Protein AF-A4CV86-F1 (afdb_monomer_lite)

Structure (mmCIF, N/CA/C/O backbone):
data_AF-A4CV86-F1
#
_entry.id   AF-A4CV86-F1
#
loop_
_atom_site.group_PDB
_atom_site.id
_atom_site.type_symbol
_atom_site.label_atom_id
_atom_site.label_alt_id
_atom_site.label_comp_id
_atom_site.label_asym_id
_atom_site.label_entity_id
_atom_site.label_seq_id
_atom_site.pdbx_PDB_ins_code
_atom_site.Cartn_x
_atom_site.Cartn_y
_atom_site.Cartn_z
_atom_site.occupancy
_atom_site.B_iso_or_equiv
_atom_site.auth_seq_id
_atom_site.auth_comp_id
_atom_site.auth_asym_id
_atom_site.auth_atom_id
_atom_site.pdbx_PDB_model_num
ATOM 1 N N . MET A 1 1 ? -1.587 6.846 -20.982 1.00 46.69 1 MET A N 1
ATOM 2 C CA . MET A 1 1 ? -2.635 6.396 -20.032 1.00 46.69 1 MET A CA 1
ATOM 3 C C . MET A 1 1 ? -2.919 4.882 -20.058 1.00 46.69 1 MET A C 1
ATOM 5 O O . MET A 1 1 ? -3.656 4.423 -19.202 1.00 46.69 1 MET A O 1
ATOM 9 N N . ALA A 1 2 ? -2.296 4.069 -20.927 1.00 59.25 2 ALA A N 1
ATOM 10 C CA . ALA A 1 2 ? -2.569 2.621 -21.023 1.00 59.25 2 ALA A CA 1
ATOM 11 C C . ALA A 1 2 ? -1.813 1.714 -20.013 1.00 59.25 2 ALA A C 1
ATOM 13 O O . ALA A 1 2 ? -1.807 0.499 -20.167 1.00 59.25 2 ALA A O 1
ATOM 14 N N . GLY A 1 3 ? -1.155 2.277 -18.991 1.00 81.69 3 GLY A N 1
ATOM 15 C CA . GLY A 1 3 ? -0.282 1.516 -18.079 1.00 81.69 3 GLY A CA 1
ATOM 16 C C . GLY A 1 3 ? -0.978 0.874 -16.875 1.00 81.69 3 GLY A C 1
ATOM 17 O O . GLY A 1 3 ? -0.404 -0.016 -16.259 1.00 81.69 3 GLY A O 1
ATOM 18 N N . ILE A 1 4 ? -2.202 1.297 -16.533 1.00 88.62 4 ILE A N 1
ATOM 19 C CA . ILE A 1 4 ? -2.890 0.844 -15.309 1.00 88.62 4 ILE A CA 1
ATOM 20 C C . ILE A 1 4 ? -3.217 -0.659 -15.352 1.00 88.62 4 ILE A C 1
ATOM 22 O O . ILE A 1 4 ? -2.855 -1.353 -14.401 1.00 88.62 4 ILE A O 1
ATOM 26 N N . PRO A 1 5 ? -3.826 -1.207 -16.428 1.00 91.38 5 PRO A N 1
ATOM 27 C CA . P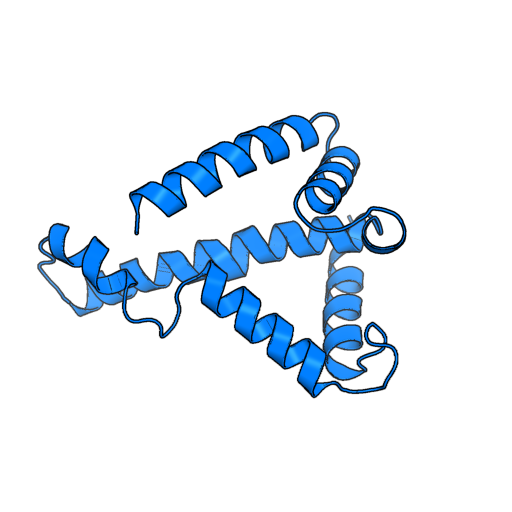RO A 1 5 ? -4.125 -2.639 -16.480 1.00 91.38 5 PRO A CA 1
ATOM 28 C C . PRO A 1 5 ? -2.857 -3.498 -16.414 1.00 91.38 5 PRO A C 1
ATOM 30 O O . PRO A 1 5 ? -2.821 -4.494 -15.697 1.00 91.38 5 PRO A O 1
ATOM 33 N N . ALA A 1 6 ? -1.794 -3.069 -17.100 1.00 90.88 6 ALA A N 1
ATOM 34 C CA . ALA A 1 6 ? -0.505 -3.753 -17.077 1.00 90.88 6 ALA A CA 1
ATOM 35 C C . ALA A 1 6 ? 0.147 -3.712 -15.684 1.00 90.88 6 ALA A C 1
ATOM 37 O O . ALA A 1 6 ? 0.661 -4.724 -15.219 1.00 90.88 6 ALA A O 1
ATOM 38 N N . ALA A 1 7 ? 0.085 -2.576 -14.983 1.00 91.62 7 ALA A N 1
ATOM 39 C CA . ALA A 1 7 ? 0.624 -2.450 -13.631 1.00 91.62 7 ALA A CA 1
ATOM 40 C C . ALA A 1 7 ? -0.107 -3.353 -12.629 1.00 91.62 7 ALA A C 1
ATOM 42 O O . ALA A 1 7 ? 0.536 -4.034 -11.833 1.00 91.62 7 ALA A O 1
ATOM 43 N N . LEU A 1 8 ? -1.440 -3.416 -12.701 1.00 91.56 8 LEU A N 1
ATOM 44 C CA . LEU A 1 8 ? -2.233 -4.335 -11.880 1.00 91.56 8 LEU A CA 1
ATOM 45 C C . LEU A 1 8 ? -1.890 -5.795 -12.181 1.00 91.56 8 LEU A C 1
ATOM 47 O O . LEU A 1 8 ? -1.727 -6.592 -11.259 1.00 91.56 8 LEU A O 1
ATOM 51 N N . GLN A 1 9 ? -1.726 -6.137 -13.461 1.00 90.88 9 GLN A N 1
ATOM 52 C CA . GLN A 1 9 ? -1.318 -7.476 -13.866 1.00 90.88 9 GLN A CA 1
ATOM 53 C C . GLN A 1 9 ? 0.052 -7.848 -13.287 1.00 90.88 9 GLN A C 1
ATOM 55 O O . GLN A 1 9 ? 0.194 -8.948 -12.761 1.00 90.88 9 GLN A O 1
ATOM 60 N N . VAL A 1 10 ? 1.031 -6.938 -13.323 1.00 89.62 10 VAL A N 1
ATOM 61 C CA . VAL A 1 10 ? 2.353 -7.150 -12.712 1.00 89.62 10 VAL A CA 1
ATOM 62 C C . VAL A 1 10 ? 2.232 -7.377 -11.206 1.00 89.62 10 VAL A C 1
ATOM 64 O O . VAL A 1 10 ? 2.775 -8.358 -10.709 1.0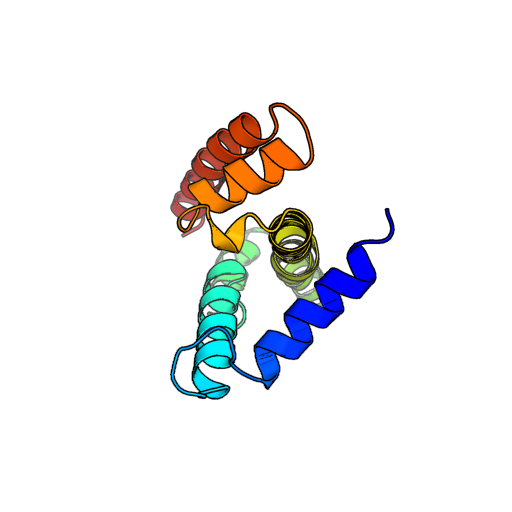0 89.62 10 VAL A O 1
ATOM 67 N N . ILE A 1 11 ? 1.474 -6.539 -10.488 1.00 90.19 11 ILE A N 1
ATOM 68 C CA . ILE A 1 11 ? 1.282 -6.672 -9.032 1.00 90.19 11 ILE A CA 1
ATOM 69 C C . ILE A 1 11 ? 0.708 -8.049 -8.678 1.00 90.19 11 ILE A C 1
ATOM 71 O O . ILE A 1 11 ? 1.229 -8.731 -7.797 1.00 90.19 11 ILE A O 1
ATOM 75 N N . VAL A 1 12 ? -0.348 -8.476 -9.376 1.00 89.38 12 VAL A N 1
ATOM 76 C CA . VAL A 1 12 ? -0.992 -9.772 -9.125 1.00 89.38 12 VAL A CA 1
ATOM 77 C C . VAL A 1 12 ? -0.060 -10.925 -9.499 1.00 89.38 12 VAL A C 1
ATOM 79 O O . VAL A 1 12 ? 0.100 -11.865 -8.723 1.00 89.38 12 VAL A O 1
ATOM 82 N N . GLN A 1 13 ? 0.596 -10.864 -10.659 1.00 88.25 13 GLN A N 1
ATOM 83 C CA . GLN A 1 13 ? 1.514 -11.918 -11.086 1.00 88.25 13 GLN A CA 1
ATOM 84 C C . GLN A 1 13 ? 2.691 -12.070 -10.121 1.00 88.25 13 GLN A C 1
ATOM 86 O O . GLN A 1 13 ? 2.990 -13.194 -9.718 1.00 88.25 13 GLN A O 1
ATOM 91 N N . ASP A 1 14 ? 3.326 -10.980 -9.699 1.00 84.81 14 ASP A N 1
ATOM 92 C CA . ASP A 1 14 ? 4.456 -11.035 -8.769 1.00 84.81 14 ASP A CA 1
ATOM 93 C C . A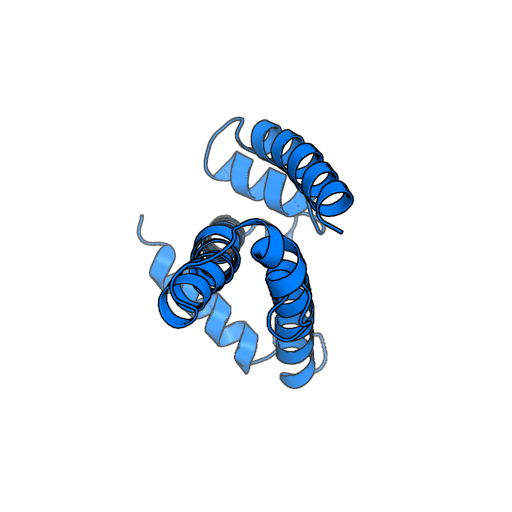SP A 1 14 ? 4.037 -11.520 -7.377 1.00 84.81 14 ASP A C 1
ATOM 95 O O . ASP A 1 14 ? 4.782 -12.280 -6.750 1.00 84.81 14 ASP A O 1
ATOM 99 N N . ALA A 1 15 ? 2.829 -11.171 -6.921 1.00 84.88 15 ALA A N 1
ATOM 100 C CA . ALA A 1 15 ? 2.290 -11.649 -5.649 1.00 84.88 15 ALA A CA 1
ATOM 101 C C . ALA A 1 15 ? 2.143 -13.181 -5.606 1.00 84.88 15 ALA A C 1
ATOM 103 O O . ALA A 1 15 ? 2.493 -13.797 -4.600 1.00 84.88 15 ALA A O 1
ATOM 104 N N . PHE A 1 16 ? 1.673 -13.802 -6.695 1.00 82.56 16 PHE A N 1
ATOM 105 C CA . PHE A 1 16 ? 1.389 -15.246 -6.749 1.00 82.56 16 PHE A CA 1
ATOM 106 C C . PHE A 1 16 ? 2.495 -16.101 -7.377 1.00 82.56 16 PHE A C 1
ATOM 108 O O . PHE A 1 16 ? 2.480 -17.319 -7.223 1.00 82.56 16 PHE A O 1
ATOM 115 N N . THR A 1 17 ? 3.466 -15.497 -8.063 1.00 75.81 17 THR A N 1
ATOM 116 C CA . THR A 1 17 ? 4.628 -16.219 -8.617 1.00 75.81 17 THR A CA 1
ATOM 117 C C . THR A 1 17 ? 5.899 -16.038 -7.792 1.00 75.81 17 THR A C 1
ATOM 119 O O . THR A 1 17 ? 6.882 -16.735 -8.032 1.00 75.81 17 THR A O 1
ATOM 122 N N . ALA A 1 18 ? 5.891 -15.128 -6.810 1.00 62.91 18 ALA A N 1
ATOM 123 C CA . ALA A 1 18 ? 7.009 -14.833 -5.914 1.00 62.91 18 ALA A CA 1
ATOM 124 C C . ALA A 1 18 ? 8.333 -14.478 -6.612 1.00 62.91 18 ALA A C 1
ATOM 126 O O . ALA A 1 18 ? 9.384 -14.552 -5.973 1.00 62.91 18 ALA A O 1
ATOM 127 N N . LYS A 1 19 ? 8.307 -14.050 -7.884 1.00 61.78 19 LYS A N 1
ATOM 128 C CA . LYS A 1 19 ? 9.510 -13.715 -8.672 1.00 61.78 19 LYS A CA 1
ATOM 129 C C . LYS A 1 19 ? 10.414 -12.683 -7.990 1.00 61.78 19 LYS A C 1
ATOM 131 O O . LYS A 1 19 ? 11.628 -12.742 -8.145 1.00 61.78 19 LYS A O 1
ATOM 136 N N . ALA A 1 20 ? 9.831 -11.778 -7.202 1.00 58.47 20 ALA A N 1
ATOM 137 C CA . ALA A 1 20 ? 10.549 -10.741 -6.464 1.00 58.47 20 ALA A CA 1
ATOM 138 C C . ALA A 1 20 ? 11.345 -11.255 -5.243 1.00 58.47 20 ALA A C 1
ATOM 140 O O . ALA A 1 20 ? 12.182 -10.530 -4.707 1.00 58.47 20 ALA A O 1
ATOM 141 N N . THR A 1 21 ? 11.112 -12.491 -4.784 1.00 57.78 21 THR A N 1
ATOM 142 C CA . THR A 1 21 ? 11.869 -13.100 -3.679 1.00 57.78 21 THR A CA 1
ATOM 143 C C . THR A 1 21 ? 12.721 -14.211 -4.271 1.00 57.78 21 THR A C 1
ATOM 145 O O . THR A 1 21 ? 12.176 -15.122 -4.883 1.00 57.78 21 THR A O 1
ATOM 148 N N . ALA A 1 22 ? 14.042 -14.159 -4.095 1.00 55.50 22 ALA A N 1
ATOM 149 C CA . ALA A 1 22 ? 15.026 -15.050 -4.726 1.00 55.50 22 ALA A CA 1
ATOM 150 C C . ALA A 1 22 ? 14.936 -16.555 -4.334 1.00 55.50 22 ALA A C 1
ATOM 152 O O . ALA A 1 22 ? 15.941 -17.255 -4.337 1.00 55.50 22 ALA A O 1
ATOM 153 N N . GLY A 1 23 ? 13.756 -17.076 -3.983 1.00 52.84 23 GLY A N 1
ATOM 154 C CA . GLY A 1 23 ? 13.550 -18.436 -3.486 1.00 52.84 23 GLY A CA 1
ATOM 155 C C . GLY A 1 23 ? 12.094 -18.919 -3.451 1.00 52.84 23 GLY A C 1
ATOM 156 O O . GLY A 1 23 ? 11.752 -19.695 -2.567 1.00 52.84 23 GLY A O 1
ATOM 157 N N . GLY A 1 24 ? 11.210 -18.459 -4.349 1.00 55.56 24 GLY A N 1
ATOM 158 C CA . GLY A 1 24 ? 9.917 -19.126 -4.612 1.00 55.56 24 GLY A CA 1
ATOM 159 C C . GLY A 1 24 ? 8.875 -19.129 -3.479 1.00 55.56 24 GLY A C 1
ATOM 160 O O . GLY A 1 24 ? 7.861 -19.815 -3.579 1.00 55.56 24 GLY A O 1
ATOM 161 N N . ALA A 1 25 ? 9.074 -18.367 -2.403 1.00 71.38 25 ALA A N 1
ATOM 162 C CA . ALA A 1 25 ? 8.154 -18.360 -1.271 1.00 71.38 25 ALA A CA 1
ATOM 163 C C . ALA A 1 25 ? 7.028 -17.327 -1.463 1.00 71.38 25 ALA A C 1
ATOM 165 O O . ALA A 1 25 ? 7.089 -16.222 -0.924 1.00 71.38 25 ALA A O 1
ATOM 166 N N . VAL A 1 26 ? 5.969 -17.704 -2.189 1.00 77.75 26 VAL A N 1
ATOM 167 C CA . VAL A 1 26 ? 4.703 -16.934 -2.299 1.00 77.75 26 VAL A CA 1
ATOM 168 C C . VAL A 1 26 ? 4.208 -16.480 -0.920 1.00 77.75 26 VAL A C 1
ATOM 170 O O . VAL A 1 26 ? 3.812 -15.330 -0.740 1.00 77.75 26 VAL A O 1
ATOM 173 N N . GLY A 1 27 ? 4.350 -17.343 0.092 1.00 77.44 27 GLY A N 1
ATOM 174 C CA . GLY A 1 27 ? 4.002 -17.028 1.478 1.00 77.44 27 GLY A CA 1
ATOM 175 C C . GLY A 1 27 ? 4.756 -15.831 2.068 1.00 77.44 27 GLY A C 1
ATOM 176 O O . GLY A 1 27 ? 4.166 -15.080 2.834 1.00 77.44 27 GLY A O 1
ATOM 177 N N . VAL A 1 28 ? 6.015 -15.586 1.684 1.00 82.12 28 VAL A N 1
ATOM 178 C CA . VAL A 1 28 ? 6.808 -14.454 2.204 1.00 82.12 28 VAL A CA 1
ATOM 179 C C . VAL A 1 28 ? 6.330 -13.129 1.620 1.00 82.12 28 VAL A C 1
ATOM 181 O O . VAL A 1 28 ? 6.266 -12.132 2.339 1.00 82.12 28 VAL A O 1
ATOM 184 N N . VAL A 1 29 ? 5.975 -13.101 0.332 1.00 83.88 29 VAL A N 1
ATOM 185 C CA . VAL A 1 29 ? 5.437 -11.893 -0.314 1.00 83.88 29 VAL A CA 1
ATOM 186 C C . VAL A 1 29 ? 4.092 -11.529 0.304 1.00 83.88 29 VAL A C 1
ATOM 188 O O . VAL A 1 29 ? 3.895 -10.387 0.718 1.00 83.88 29 VAL A O 1
ATOM 191 N N . ILE A 1 30 ? 3.206 -12.518 0.449 1.00 85.94 30 ILE A N 1
ATOM 192 C CA . ILE A 1 30 ? 1.894 -12.334 1.074 1.00 85.94 30 ILE A CA 1
ATOM 193 C C . ILE A 1 30 ? 2.048 -11.902 2.535 1.00 85.94 30 ILE A C 1
ATOM 195 O O . ILE A 1 30 ? 1.442 -10.915 2.939 1.00 85.94 30 ILE A O 1
ATOM 199 N N . GLN A 1 31 ? 2.898 -12.571 3.319 1.00 88.12 31 GLN A N 1
ATOM 200 C CA . GLN A 1 31 ? 3.135 -12.218 4.721 1.00 88.12 31 GLN A CA 1
ATOM 201 C C . GLN A 1 31 ? 3.661 -10.787 4.865 1.00 88.12 31 GLN A C 1
ATOM 203 O O . GLN A 1 31 ? 3.180 -10.044 5.719 1.00 88.12 31 GLN A O 1
ATOM 208 N N . LYS A 1 32 ? 4.622 -10.375 4.028 1.00 86.81 32 LYS A N 1
ATOM 209 C CA . LYS A 1 32 ? 5.130 -8.996 4.028 1.00 86.81 32 LYS A CA 1
ATOM 210 C C . LYS A 1 32 ? 4.043 -7.997 3.645 1.00 86.81 32 LYS A C 1
ATOM 212 O O . LYS A 1 32 ? 3.966 -6.945 4.273 1.00 86.81 32 LYS A O 1
ATOM 217 N N . GLY A 1 33 ? 3.207 -8.328 2.660 1.00 87.38 33 GLY A N 1
ATOM 218 C CA . GLY A 1 33 ? 2.060 -7.514 2.260 1.00 87.38 33 GLY A CA 1
ATOM 219 C C . GLY A 1 33 ? 1.057 -7.333 3.399 1.00 87.38 33 GLY A C 1
ATOM 220 O O . GLY A 1 33 ? 0.722 -6.203 3.736 1.00 87.38 33 GLY A O 1
ATOM 221 N N . ILE A 1 34 ? 0.656 -8.427 4.051 1.00 89.50 34 ILE A N 1
ATOM 222 C CA . ILE A 1 34 ? -0.261 -8.404 5.200 1.00 89.50 34 ILE A CA 1
ATOM 223 C C . ILE A 1 34 ? 0.351 -7.614 6.359 1.00 89.50 34 ILE A C 1
ATOM 225 O O . ILE A 1 34 ? -0.288 -6.710 6.881 1.00 89.50 34 ILE A O 1
ATOM 229 N N . SER A 1 35 ? 1.599 -7.903 6.735 1.00 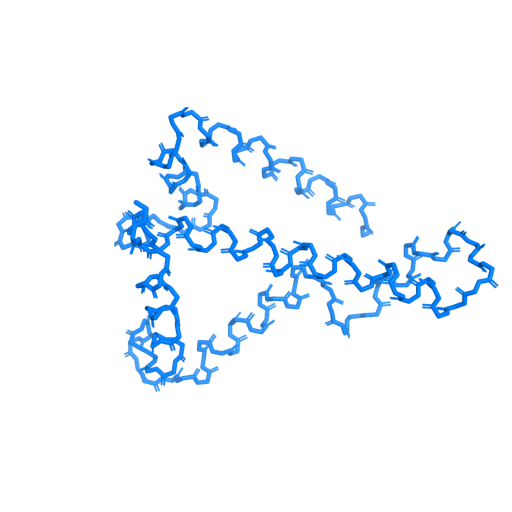88.44 35 SER A N 1
ATOM 230 C CA . SER A 1 35 ? 2.272 -7.225 7.847 1.00 88.44 35 SER A CA 1
ATOM 231 C C . SER A 1 35 ? 2.387 -5.716 7.620 1.00 88.44 35 SER A C 1
ATOM 233 O O . SER A 1 35 ? 2.102 -4.940 8.528 1.00 88.44 35 SER A O 1
ATOM 235 N N . ARG A 1 36 ? 2.758 -5.284 6.407 1.00 87.38 36 ARG A N 1
ATOM 236 C CA . ARG A 1 36 ? 2.827 -3.857 6.059 1.00 87.38 36 ARG A CA 1
ATOM 237 C C . ARG A 1 36 ? 1.444 -3.216 5.949 1.00 87.38 36 ARG A C 1
ATOM 239 O O . ARG A 1 36 ? 1.304 -2.064 6.337 1.00 87.38 36 ARG A O 1
ATOM 246 N N . GLY A 1 37 ? 0.445 -3.949 5.456 1.00 86.06 37 GLY A N 1
ATOM 247 C CA . GLY A 1 37 ? -0.935 -3.475 5.347 1.00 86.06 37 GLY A CA 1
ATOM 248 C C . GLY A 1 37 ? -1.575 -3.233 6.712 1.00 86.06 37 GLY A C 1
ATOM 249 O O . GLY A 1 37 ? -2.078 -2.143 6.955 1.00 86.06 37 GLY A O 1
ATOM 250 N N . VAL A 1 38 ? -1.470 -4.205 7.624 1.00 86.38 38 VAL A N 1
ATOM 251 C CA . VAL A 1 38 ? -1.971 -4.092 9.006 1.00 86.38 38 VAL A CA 1
ATOM 252 C C . VAL A 1 38 ? -1.272 -2.961 9.764 1.00 86.38 38 VAL A C 1
ATOM 254 O O . VAL A 1 38 ? -1.912 -2.268 10.543 1.00 86.38 38 VAL A O 1
ATOM 257 N N . PHE A 1 39 ? 0.021 -2.730 9.513 1.00 82.94 39 PHE A N 1
ATOM 258 C CA . PHE A 1 39 ? 0.735 -1.591 10.098 1.00 82.94 39 PHE A CA 1
ATOM 259 C C . PHE A 1 39 ? 0.250 -0.231 9.563 1.00 82.94 39 PHE A C 1
ATOM 261 O O . PHE A 1 39 ? 0.306 0.749 10.291 1.00 82.94 39 PHE A O 1
ATOM 268 N N . SER A 1 40 ? -0.212 -0.159 8.309 1.00 82.56 40 SER A N 1
ATOM 269 C CA . SER A 1 40 ? -0.689 1.093 7.697 1.00 82.56 40 SER A CA 1
ATOM 270 C C . SER A 1 40 ? -2.087 1.476 8.178 1.00 82.56 40 SER A C 1
ATOM 272 O O . SER A 1 40 ? -2.322 2.616 8.559 1.00 82.56 40 SER A O 1
ATOM 274 N N . ASN A 1 41 ? -3.011 0.512 8.177 1.00 84.69 41 ASN A N 1
ATOM 275 C CA . ASN A 1 41 ? -4.434 0.775 8.396 1.00 84.69 41 ASN A CA 1
ATOM 276 C C . ASN A 1 41 ? -4.960 0.336 9.766 1.00 84.69 41 ASN A C 1
ATOM 278 O O . ASN A 1 41 ? -6.154 0.471 10.031 1.00 84.69 41 ASN A O 1
ATOM 282 N N . GLU A 1 42 ? -4.095 -0.237 10.604 1.00 83.12 42 GLU A N 1
ATOM 283 C CA . GLU A 1 42 ? -4.407 -0.724 11.951 1.00 83.12 42 GLU A CA 1
ATOM 284 C C . GLU A 1 42 ? -5.554 -1.750 12.011 1.00 83.12 42 GLU A C 1
ATOM 286 O O . GLU A 1 42 ? -6.158 -1.990 13.064 1.00 83.12 42 GLU A O 1
ATOM 291 N N . ALA A 1 43 ? -5.868 -2.396 10.884 1.00 79.44 43 ALA A N 1
ATOM 292 C CA . ALA A 1 43 ? -6.959 -3.351 10.807 1.00 79.44 43 ALA A CA 1
ATOM 293 C C . ALA A 1 43 ? -6.676 -4.553 11.716 1.00 79.44 43 ALA A C 1
ATOM 295 O O . ALA A 1 43 ? -5.688 -5.269 11.556 1.00 79.44 43 ALA A O 1
ATOM 296 N N . GLY A 1 44 ? -7.574 -4.784 12.674 1.00 78.94 44 GLY A N 1
ATOM 297 C CA . GLY A 1 44 ? -7.459 -5.883 13.632 1.00 78.94 44 GLY A CA 1
ATOM 298 C C . GLY A 1 44 ? -6.517 -5.625 14.814 1.00 78.94 44 GLY A C 1
ATOM 299 O O . GLY A 1 44 ? -6.371 -6.524 15.637 1.00 78.94 44 GLY A O 1
ATOM 300 N N . LEU A 1 45 ? -5.925 -4.427 14.945 1.00 81.56 45 LEU A N 1
ATOM 301 C CA . LEU A 1 45 ? -5.116 -4.048 16.119 1.00 81.56 45 LEU A CA 1
ATOM 302 C C . LEU A 1 45 ? -5.959 -3.548 17.303 1.00 81.56 45 LEU A C 1
ATOM 304 O O . LEU A 1 45 ? -5.493 -3.554 18.437 1.00 81.56 45 LEU A O 1
ATOM 308 N N . GLY A 1 46 ? -7.207 -3.135 17.056 1.00 79.56 46 GLY A N 1
ATOM 309 C CA . GLY A 1 46 ? -8.132 -2.693 18.106 1.00 79.56 46 GLY A CA 1
ATOM 310 C C . GLY A 1 46 ? -7.854 -1.292 18.667 1.00 79.56 46 GLY A C 1
ATOM 311 O O . GLY A 1 46 ? -8.506 -0.898 19.629 1.00 79.56 46 GLY A O 1
ATOM 312 N N . THR A 1 47 ? -6.941 -0.530 18.062 1.00 77.75 47 THR A N 1
ATOM 313 C CA . THR A 1 47 ? -6.575 0.843 18.456 1.00 77.75 47 THR A CA 1
ATOM 314 C C . THR A 1 47 ? -7.466 1.914 17.835 1.00 77.75 47 THR A C 1
ATOM 316 O O . THR A 1 47 ? -7.812 2.883 18.506 1.00 77.75 47 THR A O 1
ATOM 319 N N . ALA A 1 48 ? -7.947 1.708 16.607 1.00 77.19 48 ALA A N 1
ATOM 320 C CA . ALA A 1 48 ? -8.855 2.640 15.930 1.00 77.19 48 ALA A CA 1
ATOM 321 C C . ALA A 1 48 ? -10.116 3.043 16.747 1.00 77.19 48 ALA A C 1
ATOM 323 O O . ALA A 1 48 ? -10.489 4.219 16.711 1.00 77.19 48 ALA A O 1
ATOM 324 N N . PRO A 1 49 ? -10.764 2.149 17.529 1.00 72.38 49 PRO A N 1
ATOM 325 C CA . PRO A 1 49 ? -11.866 2.522 18.420 1.00 72.38 49 PRO A CA 1
ATOM 326 C C . PRO A 1 49 ? -11.479 3.500 19.541 1.00 72.38 49 PRO A C 1
ATOM 328 O O . PRO A 1 49 ? -12.327 4.278 19.967 1.00 72.38 49 PRO A O 1
ATOM 331 N N . ILE A 1 50 ? -10.219 3.504 19.998 1.00 78.50 50 ILE A N 1
ATOM 332 C CA . ILE A 1 50 ? -9.738 4.372 21.090 1.00 78.50 50 ILE A CA 1
ATOM 333 C C . ILE A 1 50 ? -9.827 5.844 20.672 1.00 78.50 50 ILE A C 1
ATOM 335 O O . ILE A 1 50 ? -10.368 6.672 21.401 1.00 78.50 50 ILE A O 1
ATOM 339 N N . ALA A 1 51 ? -9.368 6.166 19.460 1.00 77.50 51 ALA A N 1
ATOM 340 C CA . ALA A 1 51 ? -9.468 7.520 18.913 1.00 77.50 51 ALA A CA 1
ATOM 341 C C . ALA A 1 51 ? -10.932 7.947 18.683 1.00 77.50 51 ALA A C 1
ATOM 343 O O . ALA A 1 51 ? -11.289 9.120 18.822 1.00 77.50 51 ALA A O 1
ATOM 344 N N . GLN A 1 52 ? -11.797 6.987 18.357 1.00 78.25 52 GLN A N 1
ATOM 345 C CA . GLN A 1 52 ? -13.201 7.223 18.024 1.00 78.25 52 GLN A CA 1
ATOM 346 C C . GLN A 1 52 ? -14.125 7.364 19.234 1.00 78.25 52 GLN A C 1
ATOM 348 O O . GLN A 1 52 ? -15.207 7.934 19.091 1.00 78.25 52 GLN A O 1
ATOM 353 N N . ASP A 1 53 ? -13.704 6.920 20.419 1.00 77.88 53 ASP A N 1
ATOM 354 C CA . ASP A 1 53 ? -14.470 7.061 21.664 1.00 77.88 53 ASP A CA 1
ATOM 355 C C . ASP A 1 53 ? -14.756 8.539 22.002 1.00 77.88 53 ASP A C 1
ATOM 357 O O . ASP A 1 53 ? -15.838 8.915 22.461 1.00 77.88 53 ASP A O 1
ATOM 361 N N . SER A 1 54 ? -13.826 9.426 21.634 1.00 80.12 54 SER A N 1
ATOM 362 C CA . SER A 1 54 ? -13.967 10.878 21.789 1.00 80.12 54 SER A CA 1
ATOM 363 C C . SER A 1 54 ? -15.150 11.483 21.012 1.00 80.12 54 SER A C 1
ATOM 365 O O . SER A 1 54 ? -15.659 12.543 21.390 1.00 80.12 54 SER A O 1
ATOM 367 N N . ALA A 1 55 ? -15.632 10.810 19.961 1.00 78.00 55 ALA A N 1
ATOM 368 C CA . ALA A 1 55 ? -16.652 11.328 19.052 1.00 78.00 55 ALA A CA 1
ATOM 369 C C . ALA A 1 55 ? -18.092 11.234 19.596 1.00 78.00 55 ALA A C 1
ATOM 371 O O . ALA A 1 55 ? -19.003 11.774 18.967 1.00 78.00 55 ALA A O 1
ATOM 372 N N . ARG A 1 56 ? -18.316 10.578 20.751 1.00 80.44 56 ARG A N 1
ATOM 373 C CA . ARG A 1 56 ? -19.642 10.373 21.383 1.00 80.44 56 ARG A CA 1
ATOM 374 C C . ARG A 1 56 ? -20.740 9.998 20.366 1.00 80.44 56 ARG A C 1
ATOM 376 O O . ARG A 1 56 ? -21.726 10.733 20.216 1.00 80.44 56 ARG A O 1
ATOM 383 N N . PRO A 1 57 ? -20.574 8.886 19.632 1.00 79.75 57 PRO A N 1
ATOM 384 C CA . PRO A 1 57 ? -21.494 8.516 18.566 1.00 79.75 57 PRO A CA 1
ATOM 385 C C . PRO A 1 57 ? -22.892 8.214 19.112 1.00 79.75 57 PRO A C 1
ATOM 387 O O . PRO A 1 57 ? -23.052 7.565 20.143 1.00 79.75 57 PRO A O 1
ATOM 390 N N . ARG A 1 58 ? -23.923 8.666 18.391 1.00 84.94 58 ARG A N 1
ATOM 391 C CA . ARG A 1 58 ? -25.327 8.348 18.716 1.00 84.94 58 ARG A CA 1
ATOM 392 C C . ARG A 1 58 ? -25.746 6.961 18.225 1.00 84.94 58 ARG A C 1
ATOM 394 O O . ARG A 1 58 ? -26.711 6.413 18.741 1.00 84.94 58 ARG A O 1
ATOM 401 N N . ASP A 1 59 ? -25.039 6.427 17.229 1.00 90.50 59 ASP A N 1
ATOM 402 C CA . ASP A 1 59 ? -25.308 5.132 16.604 1.00 90.50 59 ASP A CA 1
ATOM 403 C C . ASP A 1 59 ? -23.980 4.377 16.377 1.00 90.50 59 ASP A C 1
ATOM 405 O O . ASP A 1 59 ? -23.127 4.857 15.617 1.00 90.50 59 ASP A O 1
ATOM 409 N N . PRO A 1 60 ? -23.781 3.210 17.018 1.00 86.06 60 PRO A N 1
ATOM 410 C CA . PRO A 1 60 ? -22.559 2.423 16.875 1.00 86.06 60 PRO A CA 1
ATOM 411 C C . PRO A 1 60 ? -22.358 1.863 15.458 1.00 86.06 60 PRO A C 1
ATOM 413 O O . PRO A 1 60 ? -21.217 1.688 15.034 1.00 86.06 60 PRO A O 1
ATOM 416 N N . VAL A 1 61 ? -23.429 1.613 14.697 1.00 88.50 61 VAL A N 1
ATOM 417 C CA . VAL A 1 61 ? -23.342 1.078 13.327 1.00 88.50 61 VAL A CA 1
ATOM 418 C C . VAL A 1 61 ? -22.827 2.148 12.367 1.00 88.50 61 VAL A C 1
ATOM 420 O O . VAL A 1 61 ? -21.949 1.885 11.539 1.00 88.50 61 VAL A O 1
ATOM 423 N N . LEU A 1 62 ? -23.323 3.379 12.507 1.00 86.44 62 LEU A N 1
ATOM 424 C CA . LEU A 1 62 ? -22.818 4.515 11.737 1.00 86.44 62 LEU A CA 1
ATOM 425 C C . LEU A 1 62 ? -21.367 4.827 12.103 1.00 86.44 62 LEU A C 1
ATOM 427 O O . LEU A 1 62 ? -20.552 5.025 11.203 1.00 86.44 62 LEU A O 1
ATOM 431 N N . GLN A 1 63 ? -21.017 4.795 13.393 1.00 87.00 63 GLN A N 1
ATOM 432 C CA . GLN A 1 63 ? -19.634 5.008 13.817 1.00 87.00 63 GLN A CA 1
ATOM 433 C C . GLN A 1 63 ? -18.696 3.938 13.254 1.00 87.00 63 GLN A C 1
ATOM 435 O O . GLN A 1 63 ? -17.634 4.276 12.739 1.00 87.00 63 GLN A O 1
ATOM 440 N N . GLY A 1 64 ? -19.103 2.666 13.275 1.00 87.12 64 GLY A N 1
ATOM 441 C CA . GLY A 1 64 ? -18.342 1.581 12.654 1.00 87.12 64 GLY A CA 1
ATOM 442 C C . GLY A 1 64 ? -18.172 1.773 11.145 1.00 87.12 64 GLY A C 1
ATOM 443 O O . GLY A 1 64 ? -17.101 1.519 10.601 1.00 87.12 64 GLY A O 1
ATOM 444 N N . SER A 1 65 ? -19.190 2.297 10.461 1.00 87.88 65 SER A N 1
ATOM 445 C CA . SER A 1 65 ? -19.105 2.609 9.029 1.00 87.88 65 SER A CA 1
ATOM 446 C C . SER A 1 65 ? -18.110 3.739 8.749 1.00 87.88 65 SER A C 1
ATOM 448 O O . SER A 1 65 ? -17.287 3.620 7.845 1.00 87.88 65 SER A O 1
ATOM 450 N N . VAL A 1 66 ? -18.126 4.803 9.560 1.00 86.38 66 VAL A N 1
ATOM 451 C CA . VAL A 1 66 ? -17.149 5.903 9.480 1.00 86.38 66 VAL A CA 1
ATOM 452 C C . VAL A 1 66 ? -15.738 5.410 9.805 1.00 86.38 66 VAL A C 1
ATOM 454 O O . VAL A 1 66 ? -14.785 5.800 9.135 1.00 86.38 66 VAL A O 1
ATOM 457 N N . ALA A 1 67 ? -15.597 4.499 10.768 1.00 84.81 67 ALA A N 1
ATOM 458 C CA . ALA A 1 67 ? -14.322 3.885 11.115 1.00 84.81 67 ALA A CA 1
ATOM 459 C C . ALA A 1 67 ? -13.692 3.136 9.939 1.00 84.81 67 ALA A C 1
ATOM 461 O O . ALA A 1 67 ? -12.510 3.309 9.643 1.00 84.81 67 ALA A O 1
ATOM 462 N N . MET A 1 68 ? -14.497 2.335 9.238 1.00 87.88 68 MET A N 1
ATOM 463 C CA . MET A 1 68 ? -14.048 1.572 8.074 1.00 87.88 68 MET A CA 1
ATOM 464 C C . MET A 1 68 ? -13.665 2.464 6.886 1.00 87.88 68 MET A C 1
ATOM 466 O O . MET A 1 68 ? -12.856 2.050 6.060 1.00 87.88 68 MET A O 1
ATOM 470 N N . LEU A 1 69 ? -14.172 3.700 6.792 1.00 88.38 69 LEU A N 1
ATOM 471 C CA . LEU A 1 69 ? -13.725 4.628 5.746 1.00 88.38 69 LEU A CA 1
ATOM 472 C C . LEU A 1 69 ? -12.234 4.955 5.870 1.00 88.38 69 LEU A C 1
ATOM 474 O O . LEU A 1 69 ? -11.580 5.141 4.846 1.00 88.38 69 LEU A O 1
ATOM 478 N N . GLY A 1 70 ? -11.684 4.972 7.088 1.00 86.56 70 GLY A N 1
ATOM 479 C CA . GLY A 1 70 ? -10.254 5.192 7.306 1.00 86.56 70 GLY A CA 1
ATOM 480 C C . GLY A 1 70 ? -9.397 4.152 6.584 1.00 86.56 70 GLY A C 1
ATOM 481 O O . GLY A 1 70 ? -8.498 4.511 5.827 1.00 86.56 70 GLY A O 1
ATOM 482 N N . THR A 1 71 ? -9.732 2.866 6.727 1.00 89.44 71 THR A N 1
ATOM 483 C CA . THR A 1 71 ? -8.985 1.773 6.082 1.00 89.44 71 THR A CA 1
ATOM 484 C C . THR A 1 71 ? -9.174 1.754 4.564 1.00 89.44 71 THR A C 1
ATOM 486 O O . THR A 1 71 ? -8.228 1.471 3.826 1.00 89.44 71 THR A O 1
ATOM 489 N N . VAL A 1 72 ? -10.367 2.109 4.074 1.00 90.31 72 VAL A N 1
ATOM 490 C CA . VAL A 1 72 ? -10.639 2.255 2.635 1.00 90.31 72 VAL A CA 1
ATOM 491 C C . VAL A 1 72 ? -9.785 3.367 2.032 1.00 90.31 72 VAL A C 1
ATOM 493 O O . VAL A 1 72 ? -9.129 3.153 1.013 1.00 90.31 72 VAL A O 1
ATOM 496 N N . ILE A 1 73 ? -9.772 4.545 2.654 1.00 89.44 73 ILE A N 1
ATOM 497 C CA . ILE A 1 73 ? -9.018 5.690 2.143 1.00 89.44 73 ILE A CA 1
ATOM 498 C C . ILE A 1 73 ? -7.519 5.390 2.188 1.00 89.44 73 ILE A C 1
ATOM 500 O O . ILE A 1 73 ? -6.849 5.537 1.167 1.00 89.44 73 ILE A O 1
ATOM 504 N N . ASP A 1 74 ? -7.000 4.914 3.319 1.00 88.12 74 ASP A N 1
ATOM 505 C CA . ASP A 1 74 ? -5.572 4.638 3.475 1.00 88.12 74 ASP A CA 1
ATOM 506 C C . ASP A 1 74 ? -5.089 3.555 2.496 1.00 88.12 74 ASP A C 1
ATOM 508 O O . ASP A 1 74 ? -4.242 3.799 1.637 1.00 88.12 74 ASP A O 1
ATOM 512 N N . THR A 1 75 ? -5.685 2.363 2.545 1.00 88.50 75 THR A N 1
ATOM 513 C CA . THR A 1 75 ? -5.147 1.204 1.823 1.00 88.50 75 THR A CA 1
ATOM 514 C C . THR A 1 75 ? -5.644 1.115 0.380 1.00 88.50 75 THR A C 1
ATOM 516 O O . THR A 1 75 ? -4.851 0.926 -0.551 1.00 88.50 75 THR A O 1
ATOM 519 N N . LEU A 1 76 ? -6.957 1.234 0.159 1.00 89.25 76 LEU A N 1
ATOM 520 C CA . LEU A 1 76 ? -7.534 1.006 -1.171 1.00 89.25 76 LEU A CA 1
ATOM 521 C C . LEU A 1 76 ? -7.335 2.198 -2.103 1.00 89.25 76 LEU A C 1
ATOM 523 O O . LEU A 1 76 ? -7.227 2.000 -3.310 1.00 89.25 76 LEU A O 1
ATOM 527 N N . ILE A 1 77 ? -7.256 3.415 -1.564 1.00 91.06 77 ILE A N 1
ATOM 528 C CA . ILE A 1 77 ? -7.061 4.618 -2.375 1.00 91.06 77 ILE A CA 1
ATOM 529 C C . ILE A 1 77 ? -5.591 5.040 -2.337 1.00 91.06 77 ILE A C 1
ATOM 531 O O . ILE A 1 77 ? -4.897 4.922 -3.347 1.00 91.06 77 ILE A O 1
ATOM 535 N N . ILE A 1 78 ? -5.077 5.482 -1.187 1.00 90.50 78 ILE A N 1
ATOM 536 C CA . ILE A 1 78 ? -3.767 6.147 -1.114 1.00 90.50 78 ILE A CA 1
ATOM 537 C C . ILE A 1 78 ? -2.600 5.175 -1.350 1.00 90.50 78 ILE A C 1
ATOM 539 O O . ILE A 1 78 ? -1.754 5.427 -2.221 1.00 90.50 78 ILE A O 1
ATOM 543 N N . CYS A 1 79 ? -2.547 4.041 -0.645 1.00 91.62 79 CYS A N 1
ATOM 544 C CA . CYS A 1 79 ? -1.484 3.051 -0.844 1.00 91.62 79 CYS A CA 1
ATOM 545 C C . CYS A 1 79 ? -1.529 2.446 -2.252 1.00 91.62 79 CYS A C 1
ATOM 547 O O . CYS A 1 79 ? -0.483 2.272 -2.879 1.00 91.62 79 CYS A O 1
ATOM 549 N N . THR A 1 80 ? -2.726 2.177 -2.780 1.00 92.50 80 THR A N 1
ATOM 550 C CA . THR A 1 80 ? -2.888 1.615 -4.129 1.00 92.50 80 THR A CA 1
ATOM 551 C C . THR A 1 80 ? -2.438 2.602 -5.205 1.00 92.50 80 THR A C 1
ATOM 553 O O . THR A 1 80 ? -1.684 2.222 -6.100 1.00 92.50 80 THR A O 1
ATOM 556 N N . MET A 1 81 ? -2.806 3.885 -5.105 1.00 92.25 81 MET A N 1
ATOM 557 C CA . MET A 1 81 ? -2.309 4.918 -6.022 1.00 92.25 81 MET A CA 1
ATOM 558 C C . MET A 1 81 ? -0.782 5.026 -5.973 1.00 92.25 81 MET A C 1
ATOM 560 O O . MET A 1 81 ? -0.132 5.061 -7.018 1.00 92.25 81 MET A O 1
ATOM 564 N N . THR A 1 82 ? -0.201 5.008 -4.773 1.00 92.06 82 THR A N 1
ATOM 565 C CA . THR A 1 82 ? 1.256 5.060 -4.590 1.00 92.06 82 THR A CA 1
ATOM 566 C C . THR A 1 82 ? 1.945 3.854 -5.235 1.00 92.06 82 THR A C 1
ATOM 568 O O . THR A 1 82 ? 2.922 4.014 -5.970 1.00 92.06 82 THR A O 1
ATOM 571 N N . ALA A 1 83 ? 1.410 2.648 -5.027 1.00 91.94 83 ALA A N 1
ATOM 572 C CA . ALA A 1 83 ? 1.925 1.426 -5.635 1.00 91.94 83 ALA A CA 1
ATOM 573 C C . ALA A 1 83 ? 1.846 1.473 -7.169 1.00 91.94 83 ALA A C 1
ATOM 575 O O . ALA A 1 83 ? 2.816 1.133 -7.846 1.00 91.94 83 ALA A O 1
ATOM 576 N N . LEU A 1 84 ? 0.734 1.957 -7.728 1.00 93.12 84 LEU A N 1
ATOM 577 C CA . LEU A 1 84 ? 0.572 2.106 -9.174 1.00 93.12 84 LEU A CA 1
ATOM 578 C C . LEU A 1 84 ? 1.594 3.081 -9.766 1.00 93.12 84 LEU A C 1
ATOM 580 O O . LEU A 1 84 ? 2.207 2.764 -10.783 1.00 93.12 84 LEU A O 1
ATOM 584 N N . VAL A 1 85 ? 1.837 4.228 -9.127 1.00 92.69 85 VAL A N 1
ATOM 585 C CA . VAL A 1 85 ? 2.864 5.187 -9.575 1.00 92.69 85 VAL A CA 1
ATOM 586 C C . VAL A 1 85 ? 4.257 4.545 -9.564 1.00 92.69 85 VAL A C 1
ATOM 588 O O . VAL A 1 85 ? 5.022 4.691 -10.520 1.00 92.69 85 VAL A O 1
ATOM 591 N N . ILE A 1 86 ? 4.584 3.774 -8.524 1.00 93.31 86 ILE A N 1
ATOM 592 C CA . ILE A 1 86 ? 5.865 3.060 -8.414 1.00 93.31 86 ILE A CA 1
ATOM 593 C C . ILE A 1 86 ? 6.027 2.013 -9.525 1.00 93.31 86 ILE A C 1
ATOM 595 O O . ILE A 1 86 ? 7.082 1.957 -10.160 1.00 93.31 86 ILE A O 1
ATOM 599 N N . VAL A 1 87 ? 4.996 1.207 -9.786 1.00 92.88 87 VAL A N 1
ATOM 600 C CA . VAL A 1 87 ? 5.055 0.136 -10.792 1.00 92.88 87 VAL A CA 1
ATOM 601 C C . VAL A 1 87 ? 5.091 0.711 -12.206 1.00 92.88 87 VAL A C 1
ATOM 603 O O . VAL A 1 87 ? 5.946 0.319 -12.998 1.00 92.88 87 VAL A O 1
ATOM 606 N N . ILE A 1 88 ? 4.232 1.686 -12.518 1.00 92.81 88 ILE A N 1
ATOM 607 C CA . ILE A 1 88 ? 4.173 2.312 -13.848 1.00 92.81 88 ILE A CA 1
ATOM 608 C C . ILE A 1 88 ? 5.484 3.041 -14.167 1.00 92.81 88 ILE A C 1
ATOM 610 O O . ILE A 1 88 ? 5.990 2.932 -15.282 1.00 92.81 88 ILE A O 1
ATOM 614 N N . SER A 1 89 ? 6.071 3.740 -13.192 1.00 91.69 89 SER A N 1
ATOM 615 C CA . SER A 1 89 ? 7.356 4.429 -13.376 1.00 91.69 89 SER A CA 1
ATOM 616 C C . SER A 1 89 ? 8.554 3.476 -13.482 1.00 91.69 89 SER A C 1
ATOM 618 O O . SER A 1 89 ? 9.649 3.906 -13.846 1.00 91.69 89 SER A O 1
ATOM 620 N N . SER A 1 90 ? 8.375 2.192 -13.139 1.00 90.56 90 SER A N 1
ATOM 621 C CA . SER A 1 90 ? 9.434 1.175 -13.060 1.00 90.56 90 SER A CA 1
ATOM 622 C C . SER A 1 90 ? 10.622 1.569 -12.169 1.00 90.56 90 SER A C 1
ATOM 624 O O . SER A 1 90 ? 11.704 0.992 -12.266 1.00 90.56 90 SER A O 1
ATOM 626 N N . LYS A 1 91 ? 10.445 2.546 -11.267 1.00 89.75 91 LYS A N 1
ATOM 627 C CA . LYS A 1 91 ? 11.523 3.043 -10.398 1.00 89.75 91 LYS A CA 1
ATOM 628 C C . LYS A 1 91 ? 11.946 2.025 -9.344 1.00 89.75 91 LYS A C 1
ATOM 630 O O . LYS A 1 91 ? 13.087 2.076 -8.902 1.00 89.75 91 LYS A O 1
ATOM 635 N N . TYR A 1 92 ? 11.083 1.068 -9.002 1.00 88.31 92 TYR A N 1
ATOM 636 C CA . TYR A 1 92 ? 11.378 0.008 -8.028 1.00 88.31 92 TYR A CA 1
ATOM 637 C C . TYR A 1 92 ? 12.532 -0.922 -8.437 1.00 88.31 92 TYR A C 1
ATOM 639 O O . TYR A 1 92 ? 13.039 -1.656 -7.595 1.00 88.31 92 TYR A O 1
ATOM 647 N N . LEU A 1 93 ? 12.955 -0.891 -9.707 1.00 86.88 93 LEU A N 1
ATOM 648 C CA . LEU A 1 93 ? 14.062 -1.699 -10.224 1.00 86.88 93 LEU A CA 1
ATOM 649 C C . LEU A 1 93 ? 15.445 -1.066 -9.993 1.00 86.88 93 LEU A C 1
ATOM 651 O O . LEU A 1 93 ? 16.441 -1.783 -9.972 1.00 86.88 93 LEU A O 1
ATOM 655 N N . TYR A 1 94 ? 15.524 0.262 -9.848 1.00 84.12 94 TYR A N 1
ATOM 656 C CA . TYR A 1 94 ? 16.806 0.994 -9.859 1.00 84.12 94 TYR A CA 1
ATOM 657 C C . TYR A 1 94 ? 16.920 2.063 -8.768 1.00 84.12 94 TYR A C 1
ATOM 659 O O . TYR A 1 94 ? 18.015 2.528 -8.461 1.00 84.12 94 TYR A O 1
ATOM 667 N N . CYS A 1 95 ? 15.799 2.492 -8.194 1.00 77.88 95 CYS A N 1
ATOM 668 C CA . CYS A 1 95 ? 15.779 3.364 -7.032 1.00 77.88 95 CYS A CA 1
ATOM 669 C C . CYS A 1 95 ? 15.728 2.496 -5.773 1.00 77.88 95 CYS A C 1
ATOM 671 O O . CYS A 1 95 ? 15.159 1.411 -5.805 1.00 77.88 95 CYS A O 1
ATOM 673 N N . GLY A 1 96 ? 16.356 2.961 -4.686 1.00 82.25 96 GLY A N 1
ATOM 674 C CA . GLY A 1 96 ? 16.439 2.241 -3.408 1.00 82.25 96 GLY A CA 1
ATOM 675 C C . GLY A 1 96 ? 15.078 1.967 -2.749 1.00 82.25 96 GLY A C 1
ATOM 676 O O . GLY A 1 96 ? 14.060 1.815 -3.408 1.00 82.25 96 GLY A O 1
ATOM 677 N N . GLN A 1 97 ? 15.020 1.895 -1.420 1.00 85.56 97 GLN A N 1
ATOM 678 C CA . GLN A 1 97 ? 13.782 1.542 -0.708 1.00 85.56 97 GLN A CA 1
ATOM 679 C C . GLN A 1 97 ? 13.144 2.730 0.028 1.00 85.56 97 GLN A C 1
ATOM 681 O O . GLN A 1 97 ? 13.775 3.762 0.260 1.00 85.56 97 GLN A O 1
ATOM 686 N N . GLY A 1 98 ? 11.875 2.569 0.416 1.00 86.75 98 GLY A N 1
ATOM 687 C CA . GLY A 1 98 ? 11.159 3.510 1.281 1.00 86.75 98 GLY A CA 1
ATOM 688 C C . GLY A 1 98 ? 10.847 4.852 0.614 1.00 86.75 98 GLY A C 1
ATOM 689 O O . GLY A 1 98 ? 10.524 4.910 -0.569 1.00 86.75 98 GLY A O 1
ATOM 690 N N . VAL A 1 99 ? 10.951 5.946 1.377 1.00 89.56 99 VAL A N 1
ATOM 691 C CA . VAL A 1 99 ? 10.561 7.300 0.931 1.00 89.56 99 VAL A CA 1
ATOM 692 C C . VAL A 1 99 ? 11.316 7.741 -0.326 1.00 89.56 99 VAL A C 1
ATOM 694 O O . VAL A 1 99 ? 10.743 8.417 -1.176 1.00 89.56 99 VAL A O 1
ATOM 697 N N . MET A 1 100 ? 12.574 7.323 -0.493 1.00 90.19 100 MET A N 1
ATOM 698 C CA . MET A 1 100 ? 13.373 7.654 -1.679 1.00 90.19 100 MET A CA 1
ATOM 699 C C . MET A 1 100 ? 12.792 7.059 -2.967 1.00 90.19 100 MET A C 1
ATOM 701 O O . MET A 1 100 ? 12.811 7.718 -4.009 1.00 90.19 100 MET A O 1
ATOM 705 N N . LEU A 1 101 ? 12.242 5.844 -2.892 1.00 92.94 101 LEU A N 1
ATOM 706 C CA . LEU A 1 101 ? 11.571 5.201 -4.019 1.00 92.94 101 LEU A CA 1
ATOM 707 C C . LEU A 1 101 ? 10.308 5.967 -4.404 1.00 92.94 101 LEU A C 1
ATOM 709 O O . LEU A 1 101 ? 10.148 6.353 -5.561 1.00 92.9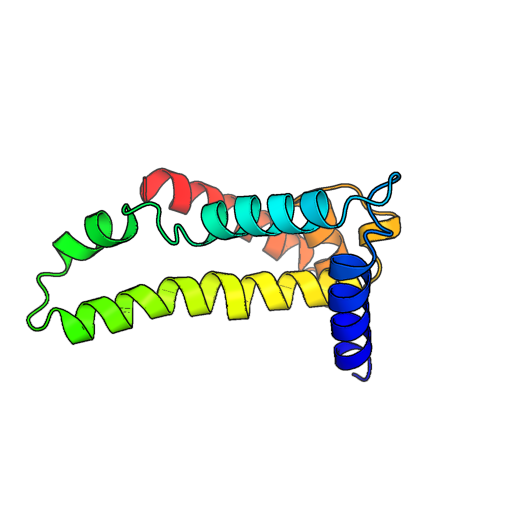4 101 LEU A O 1
ATOM 713 N N . THR A 1 102 ? 9.446 6.232 -3.421 1.00 92.19 102 THR A N 1
ATOM 714 C CA . THR A 1 102 ? 8.188 6.952 -3.635 1.00 92.19 102 THR A CA 1
ATOM 715 C C . THR A 1 102 ? 8.438 8.357 -4.167 1.00 92.19 102 THR A C 1
ATOM 717 O O . THR A 1 102 ? 7.781 8.782 -5.112 1.00 92.19 102 THR A O 1
ATOM 720 N N . LYS A 1 103 ? 9.444 9.056 -3.630 1.00 93.25 103 LYS A N 1
ATOM 721 C CA . LYS A 1 103 ? 9.866 10.373 -4.110 1.00 93.25 103 LYS A CA 1
ATOM 722 C C . LYS A 1 103 ? 10.234 10.333 -5.594 1.00 93.25 103 LYS A C 1
ATOM 724 O O . LYS A 1 103 ? 9.696 11.115 -6.369 1.00 93.25 103 LYS A O 1
ATOM 729 N N . SER A 1 104 ? 11.114 9.411 -5.992 1.00 92.25 104 SER A N 1
ATOM 730 C CA . SER A 1 104 ? 11.568 9.310 -7.385 1.00 92.25 104 SER A CA 1
ATOM 731 C C . SER A 1 104 ? 10.453 8.889 -8.348 1.00 92.25 104 SER A C 1
ATOM 733 O O . SER A 1 104 ? 10.404 9.368 -9.482 1.00 92.25 104 SER A O 1
ATOM 735 N N . ALA A 1 105 ? 9.547 8.016 -7.903 1.00 92.44 105 ALA A N 1
ATOM 736 C CA . ALA A 1 105 ? 8.387 7.593 -8.680 1.00 92.44 105 ALA A CA 1
ATOM 737 C C . ALA A 1 105 ? 7.374 8.733 -8.875 1.00 92.44 105 ALA A C 1
ATOM 739 O O . ALA A 1 105 ? 6.878 8.934 -9.982 1.00 92.44 105 ALA A O 1
ATOM 740 N N . CYS A 1 106 ? 7.112 9.522 -7.830 1.00 91.50 106 CYS A N 1
ATOM 741 C CA . CYS A 1 106 ? 6.228 10.683 -7.915 1.00 91.50 106 CYS A CA 1
ATOM 742 C C . CYS A 1 106 ? 6.838 11.818 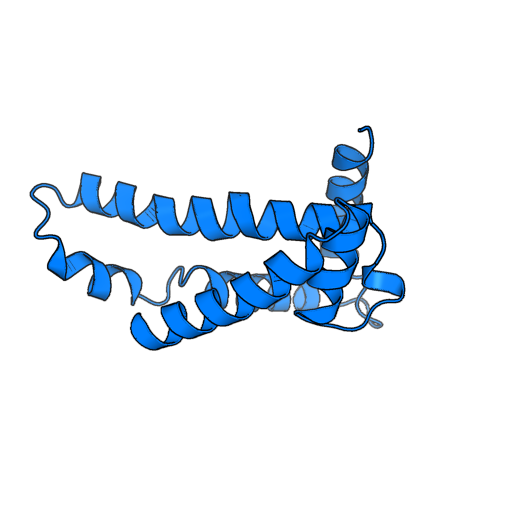-8.745 1.00 91.50 106 CYS A C 1
ATOM 744 O O . CYS A 1 106 ? 6.124 12.394 -9.559 1.00 91.50 106 CYS A O 1
ATOM 746 N N . ASP A 1 107 ? 8.142 12.091 -8.616 1.00 92.38 107 ASP A N 1
ATOM 747 C CA . ASP A 1 107 ? 8.843 13.065 -9.471 1.00 92.38 107 ASP A CA 1
ATOM 748 C C . ASP A 1 107 ? 8.797 12.679 -10.957 1.00 92.38 107 ASP A C 1
ATOM 750 O O . ASP A 1 107 ? 8.757 13.553 -11.821 1.00 92.38 107 ASP A O 1
ATOM 754 N N . TRP A 1 108 ? 8.783 11.377 -11.268 1.00 90.88 108 TRP A N 1
ATOM 755 C CA . TRP A 1 108 ? 8.575 10.898 -12.636 1.00 90.88 108 TRP A CA 1
ATOM 756 C C . TRP A 1 108 ? 7.147 11.160 -13.134 1.00 90.88 108 TRP A C 1
ATOM 758 O O . TRP A 1 108 ? 6.964 11.488 -14.304 1.00 90.88 108 TRP A O 1
ATOM 768 N N . ALA A 1 109 ? 6.140 11.020 -12.267 1.00 88.31 109 ALA A N 1
ATOM 769 C CA . ALA A 1 109 ? 4.742 11.227 -12.640 1.00 88.31 109 ALA A CA 1
ATOM 770 C C . ALA A 1 109 ? 4.396 12.713 -12.820 1.00 88.31 109 ALA A C 1
ATOM 772 O O . ALA A 1 109 ? 3.673 13.070 -13.749 1.00 88.31 109 ALA A O 1
ATOM 773 N N . PHE A 1 110 ? 4.907 13.576 -11.941 1.00 87.75 110 PHE A N 1
ATOM 774 C CA . PHE A 1 110 ? 4.742 15.021 -12.024 1.00 87.75 110 PHE A CA 1
ATOM 775 C C . PHE A 1 110 ? 5.987 15.727 -11.486 1.00 87.75 110 PHE A C 1
ATOM 777 O O . PHE A 1 110 ? 6.429 15.472 -10.364 1.00 87.75 110 PHE A O 1
ATOM 784 N N . GLN A 1 111 ? 6.537 16.652 -12.273 1.00 88.81 111 GLN A N 1
ATOM 785 C CA . GLN A 1 111 ? 7.760 17.359 -11.911 1.00 88.81 111 GLN A CA 1
ATOM 786 C C . GLN A 1 111 ? 7.572 18.155 -10.609 1.00 88.81 111 GLN A C 1
ATOM 788 O O . GLN A 1 111 ? 6.704 19.018 -10.513 1.00 88.81 111 GLN A O 1
ATOM 793 N N . GLY A 1 112 ? 8.404 17.869 -9.603 1.00 85.94 112 GLY A N 1
ATOM 794 C CA . GLY A 1 112 ? 8.371 18.529 -8.295 1.00 85.94 112 GLY A CA 1
ATOM 795 C C . GLY A 1 112 ? 7.492 17.835 -7.249 1.00 85.94 112 GLY A C 1
ATOM 796 O O . GLY A 1 112 ? 7.547 18.203 -6.072 1.00 85.94 112 GLY A O 1
ATOM 797 N N . ALA A 1 113 ? 6.735 16.795 -7.621 1.00 89.75 113 ALA A N 1
ATOM 798 C CA . ALA A 1 113 ? 5.927 16.026 -6.673 1.00 89.75 113 ALA A CA 1
ATOM 799 C C . ALA A 1 113 ? 6.773 15.275 -5.630 1.00 89.75 113 ALA A C 1
ATOM 801 O O . ALA A 1 113 ? 6.287 14.963 -4.547 1.00 89.75 113 ALA A O 1
ATOM 802 N N . GLY A 1 114 ? 8.053 15.017 -5.883 1.00 88.12 114 GLY A N 1
ATOM 803 C CA . GLY A 1 114 ? 8.952 14.412 -4.908 1.00 88.12 114 GLY A CA 1
ATOM 804 C C . GLY A 1 114 ? 9.222 15.306 -3.698 1.00 88.12 114 GLY A C 1
ATOM 805 O O . GLY A 1 114 ? 9.355 14.802 -2.582 1.00 88.12 114 GLY A O 1
ATOM 806 N N . HIS A 1 115 ? 9.238 16.631 -3.866 1.00 89.62 115 HIS A N 1
ATOM 807 C CA . HIS A 1 115 ? 9.309 17.554 -2.726 1.00 89.62 115 HIS A CA 1
ATOM 808 C C . HIS A 1 115 ? 8.037 17.484 -1.877 1.00 89.62 115 HIS A C 1
ATOM 810 O O . HIS A 1 115 ? 8.120 17.479 -0.648 1.00 89.62 115 HIS A O 1
ATOM 816 N N . LEU A 1 116 ? 6.880 17.339 -2.531 1.00 90.38 116 LEU A N 1
ATOM 817 C CA . LEU A 1 116 ? 5.607 17.112 -1.854 1.00 90.38 116 LEU A CA 1
ATOM 818 C C . LEU A 1 116 ? 5.619 15.790 -1.078 1.00 90.38 116 LEU A C 1
ATOM 820 O O . LEU A 1 116 ? 5.200 15.777 0.072 1.00 90.38 116 LEU A O 1
ATOM 824 N N . VAL A 1 117 ? 6.157 14.704 -1.646 1.00 91.19 117 VAL A N 1
ATOM 825 C CA . VAL A 1 117 ? 6.299 13.413 -0.943 1.00 91.19 117 VAL A CA 1
ATOM 826 C C . VAL A 1 117 ? 7.193 13.542 0.289 1.00 91.19 117 VAL A C 1
ATOM 828 O O . VAL A 1 117 ? 6.865 13.001 1.340 1.00 91.19 117 VAL A O 1
ATOM 831 N N . SER A 1 118 ? 8.308 14.270 0.196 1.00 90.56 118 SER A N 1
ATOM 832 C CA . SER A 1 118 ? 9.182 14.515 1.348 1.00 90.56 118 SER A CA 1
ATOM 833 C C . SER A 1 118 ? 8.474 15.299 2.457 1.00 90.56 118 SER A C 1
ATOM 835 O O . SER A 1 118 ? 8.588 14.933 3.623 1.00 90.56 118 SER A O 1
ATOM 837 N N . PHE A 1 119 ? 7.710 16.335 2.107 1.00 92.19 119 PHE A N 1
ATOM 838 C CA . PHE A 1 119 ? 6.912 17.091 3.074 1.00 92.19 119 PHE A CA 1
ATOM 839 C C . PHE A 1 119 ? 5.775 16.246 3.677 1.00 92.19 119 PHE A C 1
ATOM 841 O O . PHE A 1 119 ? 5.578 16.224 4.894 1.00 92.19 119 PHE A O 1
ATOM 848 N N . ALA A 1 120 ? 5.073 15.482 2.839 1.00 90.38 120 ALA A N 1
ATOM 849 C CA . ALA A 1 120 ? 4.031 14.552 3.256 1.00 90.38 120 ALA A CA 1
ATOM 850 C C . ALA A 1 120 ? 4.580 13.490 4.218 1.00 90.38 120 ALA A C 1
ATOM 852 O O . ALA A 1 120 ? 3.953 13.211 5.229 1.00 90.38 120 ALA A O 1
ATOM 853 N N . ALA A 1 121 ? 5.780 12.954 3.982 1.00 90.38 121 ALA A N 1
ATOM 854 C CA . ALA A 1 121 ? 6.394 11.972 4.874 1.00 90.38 121 ALA A CA 1
ATOM 855 C C . ALA A 1 121 ? 6.651 12.535 6.283 1.00 90.38 121 ALA A C 1
ATOM 857 O O . ALA A 1 121 ? 6.427 11.837 7.272 1.00 90.38 121 ALA A O 1
ATOM 858 N N . VAL A 1 122 ? 7.077 13.799 6.389 1.00 92.38 122 VAL A N 1
ATOM 859 C CA . VAL A 1 122 ? 7.276 14.468 7.686 1.00 92.38 122 VAL A CA 1
ATOM 860 C C . VAL A 1 122 ? 5.944 14.650 8.405 1.00 92.38 122 VAL A C 1
ATOM 862 O O . VAL A 1 122 ? 5.821 14.265 9.566 1.00 92.38 122 VAL A O 1
ATOM 865 N N . THR A 1 123 ? 4.938 15.189 7.713 1.00 89.62 123 THR A N 1
ATOM 866 C CA . THR A 1 123 ? 3.605 15.401 8.301 1.00 89.62 123 THR A CA 1
ATOM 867 C C . THR A 1 123 ? 2.937 14.084 8.697 1.00 89.62 123 THR A C 1
ATOM 869 O O . THR A 1 123 ? 2.438 13.990 9.809 1.00 89.62 123 THR A O 1
ATOM 872 N N . PHE A 1 124 ? 3.023 13.045 7.865 1.00 87.94 124 PHE A N 1
ATOM 873 C CA . PHE A 1 124 ? 2.472 11.715 8.137 1.00 87.94 124 PHE A CA 1
ATOM 874 C C . PHE A 1 124 ? 3.137 11.041 9.343 1.00 87.94 124 PHE A C 1
ATOM 876 O O . PHE A 1 124 ? 2.468 10.472 10.206 1.00 87.94 124 PHE A O 1
ATOM 883 N N . THR A 1 125 ? 4.464 11.147 9.448 1.00 88.31 125 THR A N 1
ATOM 884 C CA . THR A 1 125 ? 5.194 10.629 10.614 1.00 88.31 125 THR A CA 1
ATOM 885 C C . THR A 1 125 ? 4.792 11.390 11.878 1.00 88.31 125 THR A C 1
ATOM 887 O O . THR A 1 125 ? 4.521 10.773 12.904 1.00 88.31 125 THR A O 1
ATOM 890 N N . ALA A 1 126 ? 4.686 12.720 11.801 1.00 91.00 126 ALA A N 1
ATOM 891 C CA . ALA A 1 126 ? 4.264 13.548 12.926 1.00 91.00 126 ALA A CA 1
ATOM 892 C C . ALA A 1 126 ? 2.829 13.231 13.380 1.00 91.00 126 ALA A C 1
ATOM 894 O O . ALA A 1 126 ? 2.594 13.090 14.576 1.00 91.00 126 ALA A O 1
ATOM 895 N N . THR A 1 127 ? 1.877 13.060 12.456 1.00 87.88 127 THR A N 1
ATOM 896 C CA . THR A 1 127 ? 0.493 12.700 12.805 1.00 87.88 127 THR A CA 1
ATOM 897 C C . THR A 1 127 ? 0.397 11.303 13.402 1.00 87.88 127 THR A C 1
ATOM 899 O O . THR A 1 127 ? -0.387 11.106 14.321 1.00 87.88 127 THR A O 1
ATOM 902 N N . THR A 1 128 ? 1.212 10.354 12.932 1.00 84.38 128 THR A N 1
ATOM 903 C CA . THR A 1 128 ? 1.245 8.992 13.491 1.00 84.38 128 THR A CA 1
ATOM 904 C C . THR A 1 128 ? 1.734 9.008 14.939 1.00 84.38 128 THR A C 1
ATOM 906 O O . THR A 1 128 ? 1.136 8.361 15.786 1.00 84.38 128 THR A O 1
ATOM 909 N N . ILE A 1 129 ? 2.771 9.800 15.241 1.00 87.56 129 ILE A N 1
ATOM 910 C CA . ILE A 1 129 ? 3.282 9.966 16.612 1.00 87.56 129 ILE A CA 1
ATOM 911 C C . ILE A 1 129 ? 2.239 10.612 17.532 1.00 87.56 129 ILE A C 1
ATOM 913 O O . ILE A 1 129 ? 2.199 10.293 18.709 1.00 87.56 129 ILE A O 1
ATOM 917 N N . LEU A 1 130 ? 1.423 11.538 17.022 1.00 84.44 130 LEU A N 1
ATOM 918 C CA . LEU A 1 130 ? 0.387 12.204 17.819 1.00 84.44 130 LEU A CA 1
ATOM 919 C C . LEU A 1 130 ? -0.879 11.356 18.006 1.00 84.44 130 LEU A C 1
ATOM 921 O O . LEU A 1 130 ? -1.633 11.600 18.944 1.00 84.44 130 LEU A O 1
ATOM 925 N N . GLY A 1 131 ? -1.153 10.435 17.079 1.00 76.44 131 GLY A N 1
ATOM 926 C CA . GLY A 1 131 ? -2.334 9.571 17.108 1.00 76.44 131 GLY A CA 1
ATOM 927 C C . GLY A 1 131 ? -2.191 8.325 17.987 1.00 76.44 131 GLY A C 1
ATOM 928 O O . GLY A 1 131 ? -3.214 7.716 18.298 1.00 76.44 131 GLY A O 1
ATOM 929 N N . TRP A 1 132 ? -0.960 7.970 18.373 1.00 68.81 132 TRP A N 1
ATOM 930 C CA . TRP A 1 132 ? -0.604 6.814 19.206 1.00 68.81 132 TRP A CA 1
ATOM 931 C C . TRP A 1 132 ? -0.138 7.213 20.607 1.00 68.81 132 TRP A C 1
ATOM 933 O O . TRP A 1 132 ? 0.545 8.253 20.740 1.00 68.81 132 TRP A O 1
#

Radius of gyration: 17.25 Å; chains: 1; bounding box: 42×38×43 Å

Sequence (132 aa):
MAGIPAALQVIVQDAFTAKATAGGAVGVVIQKGISRGVFSNEAGLGTAPIAQDSARPRDPVLQGSVAMLGTVIDTLIICTMTALVIVISSKYLYCGQGVMLTKSACDWAFQGAGHLVSFAAVTFTATTILGW

Secondary structure (DSSP, 8-state):
-THHHHHHHHHHHHHHH-TTSTT--HHHHHHHHHHHHHHHH-TTTS-HHHHHHTT--S-HHHHHHHHHHHHIIIIIIIIHHHHHHHHHTTGGGTS-STHHHHHHHHHHHSTTHHHHHHHHHHHHHHHHHHH-

pLDDT: mean 84.62, std 9.16, range [46.69, 93.31]

Foldseek 3Di:
DPCQVVLVVVVVCCLQQVPVPPPRPNVVSVVVVVVVLCVFQVVPVPLLVVLLVVVVDPDVVVSVVVSVVSSCCRVVPPVVVLSSLLSSQVLVVPFDDDLRSSLVSLCVVPPPCSVVSVVVVVVVVVVVVVSD